Protein AF-A0A5B9VWZ4-F1 (afdb_monomer_lite)

Organism: NCBI:txid406548

Secondary structure (DSSP, 8-state):
-HHHHHHHHHHHTT---TTT-PPPP--HHHHHHHHHHHHHHHIIIIIHHHHHHHHHHHHHHHHHHTTPPPP-

Sequence (72 aa):
MHAARQVGNLAAHPTREIATGEIMEVEPGEAEWLIEVVELLFDFSFVQPEQLTQRKAALNARLAAAGKNPIP

Radius of gyration: 21.95 Å; chains: 1; bounding box: 53×16×54 Å

Foldseek 3Di:
DVVCVVLVCCVVPQPQDPPPRDRDDDDPVSVVVVVVVVVVCCCVVPVVVVVVVVVQVVVQVVCVVVVHHGDD

Structure (mmCIF, N/CA/C/O backbone):
data_AF-A0A5B9VWZ4-F1
#
_entry.id   AF-A0A5B9VWZ4-F1
#
loop_
_atom_site.group_PDB
_atom_site.id
_atom_site.type_symbol
_atom_site.label_atom_id
_atom_site.label_alt_id
_atom_site.label_comp_id
_atom_site.label_asym_id
_atom_site.label_entity_id
_atom_site.label_seq_id
_atom_site.pdbx_PDB_ins_code
_atom_site.Cartn_x
_atom_site.Cartn_y
_atom_site.Cartn_z
_atom_site.occupancy
_atom_site.B_iso_or_equiv
_atom_site.auth_seq_id
_atom_site.auth_comp_id
_atom_site.auth_asym_id
_atom_site.auth_atom_id
_atom_site.pdbx_PDB_model_num
ATOM 1 N N . MET A 1 1 ? 13.458 1.079 -0.961 1.00 47.84 1 MET A N 1
ATOM 2 C CA . MET A 1 1 ? 13.862 2.373 -1.564 1.00 47.84 1 MET A CA 1
ATOM 3 C C . MET A 1 1 ? 15.239 2.376 -2.249 1.00 47.84 1 MET A C 1
ATOM 5 O O . MET A 1 1 ? 15.473 3.287 -3.027 1.00 47.84 1 MET A O 1
ATOM 9 N N . HIS A 1 2 ? 16.152 1.416 -2.014 1.00 46.97 2 HIS A N 1
ATOM 10 C CA . HIS A 1 2 ? 17.450 1.389 -2.724 1.00 46.97 2 HIS A CA 1
ATOM 11 C C . HIS A 1 2 ? 17.356 0.816 -4.155 1.00 46.97 2 HIS A C 1
ATOM 13 O O . HIS A 1 2 ? 17.926 1.397 -5.071 1.00 46.97 2 HIS A O 1
ATOM 19 N N . ALA A 1 3 ? 16.571 -0.248 -4.368 1.00 51.75 3 ALA A N 1
ATOM 20 C CA . ALA A 1 3 ? 16.429 -0.899 -5.678 1.00 51.75 3 ALA A CA 1
ATOM 21 C C . ALA A 1 3 ? 15.750 -0.009 -6.740 1.00 51.75 3 ALA A C 1
ATOM 23 O O . ALA A 1 3 ? 16.257 0.128 -7.846 1.00 51.75 3 ALA A O 1
ATOM 24 N N . ALA A 1 4 ? 14.671 0.697 -6.377 1.00 50.47 4 ALA A N 1
ATOM 25 C CA . ALA A 1 4 ? 13.987 1.623 -7.288 1.00 50.47 4 ALA A CA 1
ATOM 26 C C . ALA A 1 4 ? 14.884 2.790 -7.757 1.00 50.47 4 ALA A C 1
ATOM 28 O O . ALA A 1 4 ? 14.744 3.269 -8.878 1.00 50.47 4 ALA A O 1
ATOM 29 N N . ARG A 1 5 ? 15.845 3.229 -6.927 1.00 48.66 5 ARG A N 1
ATOM 30 C CA . ARG A 1 5 ? 16.819 4.272 -7.293 1.00 48.66 5 ARG A CA 1
ATOM 31 C C . ARG A 1 5 ? 17.912 3.780 -8.240 1.00 48.66 5 ARG A C 1
ATOM 33 O O . ARG A 1 5 ? 18.411 4.584 -9.014 1.00 48.66 5 ARG A O 1
ATOM 40 N N . GLN A 1 6 ? 18.295 2.505 -8.177 1.00 51.97 6 GLN A N 1
ATOM 41 C CA . GLN A 1 6 ? 19.303 1.952 -9.087 1.00 51.97 6 GLN A CA 1
ATOM 42 C C . GLN A 1 6 ? 18.751 1.773 -10.507 1.00 51.97 6 GLN A C 1
ATOM 44 O O . GLN A 1 6 ? 19.465 2.061 -11.458 1.00 51.97 6 GLN A O 1
ATOM 49 N N . VAL A 1 7 ? 17.474 1.403 -10.647 1.00 51.16 7 VAL A N 1
ATOM 50 C CA . VAL A 1 7 ? 16.827 1.197 -11.958 1.00 51.16 7 VAL A CA 1
ATOM 51 C C . VAL A 1 7 ? 16.283 2.505 -12.544 1.00 51.16 7 VAL A C 1
ATOM 53 O O . VAL A 1 7 ? 16.463 2.780 -13.726 1.00 51.16 7 VAL A O 1
ATOM 56 N N . GLY A 1 8 ? 15.729 3.395 -11.711 1.00 43.41 8 GLY A N 1
ATOM 57 C CA . GLY A 1 8 ? 15.316 4.731 -12.155 1.00 43.41 8 GLY A CA 1
ATOM 58 C C . GLY A 1 8 ? 16.469 5.596 -12.684 1.00 43.41 8 GLY A C 1
ATOM 59 O O . GLY A 1 8 ? 16.228 6.552 -13.415 1.00 43.41 8 GLY A O 1
ATOM 60 N N . ASN A 1 9 ? 17.722 5.254 -12.367 1.00 47.75 9 ASN A N 1
ATOM 61 C CA . ASN A 1 9 ? 18.893 5.979 -12.855 1.00 47.75 9 ASN A CA 1
ATOM 62 C C . ASN A 1 9 ? 19.210 5.715 -14.336 1.00 47.75 9 ASN A C 1
ATOM 64 O O . ASN A 1 9 ? 19.868 6.556 -14.929 1.00 47.75 9 ASN A O 1
ATOM 68 N N . LEU A 1 10 ? 18.736 4.614 -14.935 1.00 48.62 10 LEU A N 1
ATOM 69 C CA . LEU A 1 10 ? 18.901 4.333 -16.372 1.00 48.62 10 LEU A CA 1
ATOM 70 C C . LEU A 1 10 ? 17.907 5.132 -17.230 1.00 48.62 10 LEU A C 1
ATOM 72 O O . LEU A 1 10 ? 18.266 5.637 -18.291 1.00 48.62 10 LEU A O 1
ATOM 76 N N . ALA A 1 11 ? 16.676 5.306 -16.735 1.00 47.78 11 ALA A N 1
ATOM 77 C CA . ALA A 1 11 ? 15.619 6.054 -17.418 1.00 47.78 11 ALA A CA 1
ATOM 78 C C . ALA A 1 11 ? 15.668 7.575 -17.153 1.00 47.78 11 ALA A C 1
ATOM 80 O O . ALA A 1 11 ? 15.309 8.362 -18.027 1.00 47.78 11 ALA A O 1
ATOM 81 N N . ALA A 1 12 ? 16.113 8.016 -15.966 1.00 45.97 12 ALA A N 1
ATOM 82 C CA . ALA A 1 12 ? 16.230 9.442 -15.625 1.00 45.97 12 ALA A CA 1
ATOM 83 C C . ALA A 1 12 ? 17.564 10.068 -16.072 1.00 45.97 12 ALA A C 1
ATOM 85 O O . ALA A 1 12 ? 17.633 11.273 -16.319 1.00 45.97 12 ALA A O 1
ATOM 86 N N . HIS A 1 13 ? 18.614 9.256 -16.211 1.00 42.44 13 HIS A N 1
ATOM 87 C CA . HIS A 1 13 ? 19.864 9.639 -16.849 1.00 42.44 13 HIS A CA 1
ATOM 88 C C . HIS A 1 13 ? 20.199 8.581 -17.904 1.00 42.44 13 HIS A C 1
ATOM 90 O O . HIS A 1 13 ? 20.503 7.457 -17.514 1.00 42.44 13 HIS A O 1
ATOM 96 N N . PRO A 1 14 ? 20.178 8.897 -19.217 1.00 42.06 14 PRO A N 1
ATOM 97 C CA . PRO A 1 14 ? 20.589 7.944 -20.240 1.00 42.06 14 PRO A CA 1
ATOM 98 C C . PRO A 1 14 ? 22.030 7.549 -19.937 1.00 42.06 14 PRO A C 1
ATOM 100 O O . PRO A 1 14 ? 22.970 8.323 -20.144 1.00 42.06 14 PRO A O 1
ATOM 103 N N . THR A 1 15 ? 22.193 6.369 -19.351 1.00 48.94 15 THR A N 1
ATOM 104 C CA . THR A 1 15 ? 23.500 5.858 -18.972 1.00 48.94 15 THR A CA 1
ATOM 105 C C . THR A 1 15 ? 24.102 5.367 -20.271 1.00 48.94 15 THR A C 1
ATOM 107 O O . THR A 1 15 ? 23.850 4.249 -20.705 1.00 48.94 15 THR A O 1
ATOM 110 N N . ARG A 1 16 ? 24.804 6.269 -20.962 1.00 47.59 16 ARG A N 1
ATOM 111 C CA . ARG A 1 16 ? 25.522 5.935 -22.188 1.00 47.59 16 ARG A CA 1
ATOM 112 C C . ARG A 1 16 ? 26.476 4.790 -21.890 1.00 47.59 16 ARG A C 1
ATOM 114 O O . ARG A 1 16 ? 27.223 4.841 -20.909 1.00 47.59 16 ARG A O 1
ATOM 121 N N . GLU A 1 17 ? 26.474 3.790 -22.757 1.00 45.25 17 GLU A N 1
ATOM 122 C CA . GLU A 1 17 ? 27.492 2.753 -22.744 1.00 45.25 17 GLU A CA 1
ATOM 123 C C . GLU A 1 17 ? 28.859 3.435 -22.934 1.00 45.25 17 GLU A C 1
ATOM 125 O O . GLU A 1 17 ? 29.093 4.122 -23.930 1.00 45.25 17 GLU A O 1
ATOM 130 N N . ILE A 1 18 ? 29.761 3.299 -21.956 1.00 50.56 18 ILE A N 1
ATOM 131 C CA . ILE A 1 18 ? 31.054 4.015 -21.924 1.00 50.56 18 ILE A CA 1
ATOM 132 C C . ILE A 1 18 ? 31.934 3.635 -23.139 1.00 50.56 18 ILE A C 1
ATOM 134 O O . ILE A 1 18 ? 32.863 4.361 -23.485 1.00 50.56 18 ILE A O 1
ATOM 138 N N . ALA A 1 19 ? 31.616 2.525 -23.814 1.00 49.72 19 ALA A N 1
ATOM 139 C CA . ALA A 1 19 ? 32.326 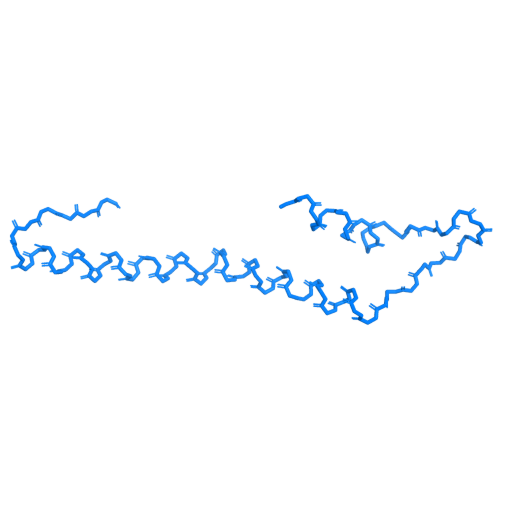2.022 -24.985 1.00 49.72 19 ALA A CA 1
ATOM 140 C C . ALA A 1 19 ? 31.841 2.596 -26.334 1.00 49.72 19 ALA A C 1
ATOM 142 O O . ALA A 1 19 ? 32.665 2.777 -27.228 1.00 49.72 19 ALA A O 1
ATOM 143 N N . THR A 1 20 ? 30.546 2.885 -26.501 1.00 53.66 20 THR A N 1
ATOM 144 C CA . THR A 1 20 ? 29.945 3.205 -27.819 1.00 53.66 20 THR A CA 1
ATOM 145 C C . THR A 1 20 ? 29.233 4.559 -27.851 1.00 53.66 20 THR A C 1
ATOM 147 O O . THR A 1 20 ? 29.096 5.167 -28.912 1.00 53.66 20 THR A O 1
ATOM 150 N N . GLY A 1 21 ? 28.826 5.084 -26.689 1.00 51.44 21 GLY A N 1
ATOM 151 C CA . GLY A 1 21 ? 28.111 6.352 -26.577 1.00 51.44 21 GLY A CA 1
ATOM 152 C C . GLY A 1 21 ? 26.638 6.299 -26.993 1.00 51.44 21 GLY A C 1
ATOM 153 O O . GLY A 1 21 ? 26.016 7.368 -27.041 1.00 51.44 21 GLY A O 1
ATOM 154 N N . GLU A 1 22 ? 26.093 5.111 -27.269 1.00 48.88 22 GLU A N 1
ATOM 155 C CA . GLU A 1 22 ? 24.691 4.902 -27.643 1.00 48.88 22 GLU A CA 1
ATOM 156 C C . GLU A 1 22 ? 23.750 4.985 -26.429 1.00 48.88 22 GLU A C 1
ATOM 158 O O . GLU A 1 22 ? 24.146 4.772 -25.277 1.00 48.88 22 GLU A O 1
ATOM 163 N N . ILE A 1 23 ? 22.498 5.374 -26.689 1.00 58.03 23 ILE A N 1
ATOM 164 C CA . ILE A 1 23 ? 21.421 5.338 -25.696 1.00 58.03 23 ILE A CA 1
ATOM 165 C C . ILE A 1 23 ? 21.029 3.868 -25.553 1.00 58.03 23 ILE A C 1
ATOM 167 O O . ILE A 1 23 ? 20.580 3.269 -26.523 1.00 58.03 23 ILE A O 1
ATOM 171 N N . MET A 1 24 ? 21.224 3.300 -24.364 1.00 57.75 24 MET A N 1
ATOM 172 C CA . MET A 1 24 ? 20.781 1.941 -24.058 1.00 57.75 24 MET A CA 1
ATOM 173 C C . MET A 1 24 ? 19.255 1.889 -24.183 1.00 57.75 24 MET A C 1
ATOM 175 O O . MET A 1 24 ? 18.559 2.674 -23.533 1.00 57.75 24 MET A O 1
ATOM 179 N N . GLU A 1 25 ? 18.747 1.033 -25.069 1.00 59.00 25 GLU A N 1
ATOM 180 C CA . GLU A 1 25 ? 17.306 0.828 -25.208 1.00 59.00 25 GLU A CA 1
ATOM 181 C C . GLU A 1 25 ? 16.751 0.197 -23.929 1.00 59.00 25 GLU A C 1
ATOM 183 O O . GLU A 1 25 ? 17.400 -0.638 -23.302 1.00 59.00 25 GLU A O 1
ATOM 188 N N . VAL A 1 26 ? 15.553 0.631 -23.533 1.00 59.06 26 VAL A N 1
ATOM 189 C CA . VAL A 1 26 ? 14.844 0.051 -22.390 1.00 59.06 26 VAL A CA 1
ATOM 190 C C . VAL A 1 26 ? 14.357 -1.328 -22.810 1.00 59.06 26 VAL A C 1
ATOM 192 O O . VAL A 1 26 ? 13.511 -1.440 -23.701 1.00 59.06 26 VAL A O 1
ATOM 195 N N . GLU A 1 27 ? 14.875 -2.373 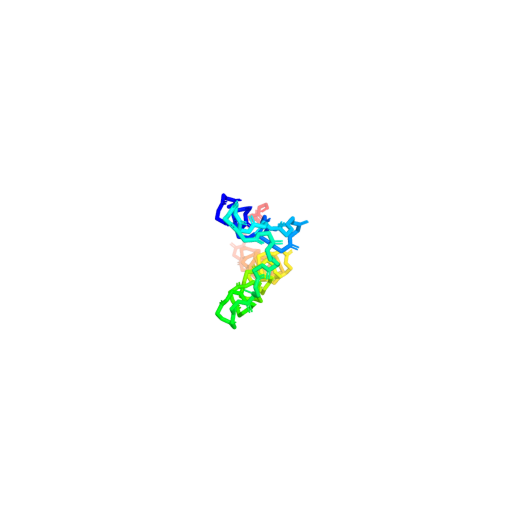-22.172 1.00 62.88 27 GLU A N 1
ATOM 196 C CA . GLU A 1 27 ? 14.418 -3.735 -22.437 1.00 62.88 27 GLU A CA 1
ATOM 197 C C . GLU A 1 27 ? 12.967 -3.890 -21.940 1.00 62.88 27 GLU A C 1
ATOM 199 O O . GLU A 1 27 ? 12.617 -3.346 -20.885 1.00 62.88 27 GLU A O 1
ATOM 204 N N . PRO A 1 28 ? 12.094 -4.646 -22.635 1.00 62.53 28 PRO A N 1
ATOM 205 C CA . PRO A 1 28 ? 10.686 -4.790 -22.249 1.00 62.53 28 PRO A CA 1
ATOM 206 C C . PRO A 1 28 ? 10.471 -5.179 -20.775 1.00 62.53 28 PRO A C 1
ATOM 208 O O . PRO A 1 28 ? 9.565 -4.660 -20.124 1.00 62.53 28 PRO A O 1
ATOM 211 N N . GLY A 1 29 ? 11.357 -6.013 -20.216 1.00 70.62 29 GLY A N 1
ATOM 212 C CA . GLY A 1 29 ? 11.298 -6.421 -18.809 1.00 70.62 29 GLY A CA 1
ATOM 213 C C . GLY A 1 29 ? 11.572 -5.293 -17.804 1.00 70.62 29 GLY A C 1
ATOM 214 O O . GLY A 1 29 ? 11.082 -5.345 -16.679 1.00 70.62 29 GLY A O 1
ATOM 215 N N . GLU A 1 30 ? 12.308 -4.247 -18.183 1.00 65.06 30 GLU A N 1
ATOM 216 C CA . GLU A 1 30 ? 12.572 -3.092 -17.314 1.00 65.06 30 GLU A CA 1
ATOM 217 C C . GLU A 1 30 ? 11.364 -2.151 -17.243 1.00 65.06 30 GLU A C 1
ATOM 219 O O . GLU A 1 30 ? 11.055 -1.607 -16.178 1.00 65.06 30 GLU A O 1
ATOM 224 N N . ALA A 1 31 ? 10.652 -1.988 -18.362 1.00 73.75 31 ALA A N 1
ATOM 225 C CA . ALA A 1 31 ? 9.418 -1.212 -18.417 1.00 73.75 31 ALA A CA 1
ATOM 226 C C . ALA A 1 31 ? 8.291 -1.889 -17.622 1.00 73.75 31 ALA A C 1
ATOM 228 O O . ALA A 1 31 ? 7.610 -1.223 -16.841 1.00 73.75 31 ALA A O 1
ATOM 229 N N . GLU A 1 32 ? 8.132 -3.208 -17.767 1.00 77.19 32 GLU A N 1
ATOM 230 C CA . GLU A 1 32 ? 7.184 -4.003 -16.973 1.00 77.19 32 GLU A CA 1
ATOM 231 C C . GLU A 1 32 ? 7.484 -3.882 -15.475 1.00 77.19 32 GLU A C 1
ATOM 233 O O . GLU A 1 32 ? 6.593 -3.579 -14.681 1.00 77.19 32 GLU A O 1
ATOM 238 N N . TRP A 1 33 ? 8.756 -3.988 -15.090 1.00 78.75 33 TRP A N 1
ATOM 239 C CA . TRP A 1 33 ? 9.153 -3.866 -13.691 1.00 78.75 33 TRP A CA 1
ATOM 240 C C . TRP A 1 33 ? 8.910 -2.466 -13.113 1.00 78.75 33 TRP A C 1
ATOM 242 O O . TRP A 1 33 ? 8.510 -2.319 -11.956 1.00 78.75 33 TRP A O 1
ATOM 252 N N . LEU A 1 34 ? 9.109 -1.408 -13.906 1.00 80.31 34 LEU A N 1
ATOM 253 C CA . LEU A 1 34 ? 8.772 -0.050 -13.477 1.00 80.31 34 LEU A CA 1
ATOM 254 C C . LEU A 1 34 ? 7.266 0.100 -13.228 1.00 80.31 34 LEU A C 1
ATOM 256 O O . LEU A 1 34 ? 6.877 0.739 -12.248 1.00 80.31 34 LEU A O 1
ATOM 260 N N . ILE A 1 35 ? 6.431 -0.491 -14.087 1.00 85.81 35 ILE A N 1
ATOM 261 C CA . ILE A 1 35 ? 4.974 -0.489 -13.915 1.00 85.81 35 ILE A CA 1
ATOM 262 C C . ILE A 1 35 ? 4.601 -1.207 -12.613 1.00 85.81 35 ILE A C 1
ATOM 264 O O . ILE A 1 35 ? 3.873 -0.628 -11.808 1.00 85.81 35 ILE A O 1
ATOM 268 N N . GLU A 1 36 ? 5.177 -2.381 -12.335 1.00 86.25 36 GLU A N 1
ATOM 269 C CA . GLU A 1 36 ? 4.959 -3.103 -11.071 1.0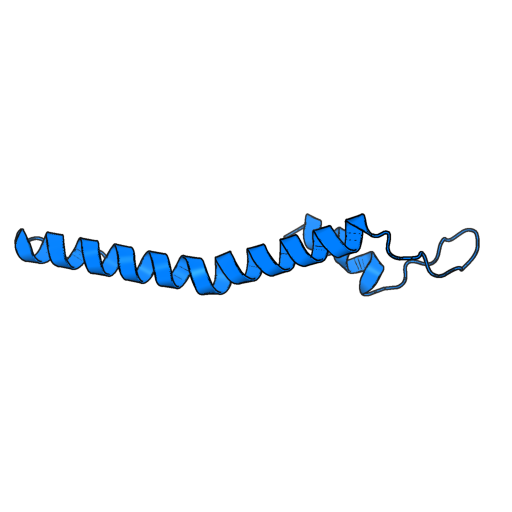0 86.25 36 GLU A CA 1
ATOM 270 C C . GLU A 1 36 ? 5.330 -2.249 -9.848 1.00 86.25 36 GLU A C 1
ATOM 272 O O . GLU A 1 36 ? 4.590 -2.182 -8.865 1.00 86.25 36 GLU A O 1
ATOM 277 N N . VAL A 1 37 ? 6.464 -1.541 -9.897 1.00 86.50 37 VAL A N 1
ATOM 278 C CA . VAL A 1 37 ? 6.880 -0.648 -8.805 1.00 86.50 37 VAL A CA 1
ATOM 279 C C . VAL A 1 37 ? 5.886 0.498 -8.616 1.00 86.50 37 VAL A C 1
ATOM 281 O O . VAL A 1 37 ? 5.566 0.847 -7.478 1.00 86.50 37 VAL A O 1
ATOM 284 N N . VAL A 1 38 ? 5.387 1.088 -9.703 1.00 88.38 38 VAL A N 1
ATOM 285 C CA . VAL A 1 38 ? 4.379 2.154 -9.644 1.00 88.38 38 VAL A CA 1
ATOM 286 C C . VAL A 1 38 ? 3.070 1.630 -9.051 1.00 88.38 38 VAL A C 1
ATOM 288 O O . VAL A 1 38 ? 2.505 2.281 -8.171 1.00 88.38 38 VAL A O 1
ATOM 291 N N . GLU A 1 39 ? 2.616 0.445 -9.452 1.00 91.25 39 GLU A N 1
ATOM 292 C CA . GLU A 1 39 ? 1.424 -0.200 -8.891 1.00 91.25 39 GLU A CA 1
ATOM 293 C C . GLU A 1 39 ? 1.567 -0.460 -7.387 1.00 91.25 39 GLU A C 1
ATOM 295 O O . GLU A 1 39 ? 0.675 -0.113 -6.609 1.00 91.25 39 GLU A O 1
ATOM 300 N N . LEU A 1 40 ? 2.720 -0.974 -6.947 1.00 90.44 40 LEU A N 1
ATOM 301 C CA . LEU A 1 40 ? 3.013 -1.186 -5.527 1.00 90.44 40 LEU A CA 1
ATOM 302 C C . LEU A 1 40 ? 3.011 0.122 -4.729 1.00 90.44 40 LEU A C 1
ATOM 304 O O . LEU A 1 40 ? 2.567 0.146 -3.579 1.00 90.44 40 LEU A O 1
ATOM 308 N N . LEU A 1 41 ? 3.491 1.218 -5.321 1.00 91.06 41 LEU A N 1
ATOM 309 C CA . LEU A 1 41 ? 3.429 2.535 -4.691 1.00 91.06 41 LEU A CA 1
ATOM 310 C C . LEU A 1 41 ? 1.986 3.023 -4.559 1.00 91.06 41 LEU A C 1
ATOM 312 O O . LEU A 1 41 ? 1.632 3.547 -3.505 1.00 91.06 41 LEU A O 1
ATOM 316 N N . PHE A 1 42 ? 1.138 2.821 -5.571 1.00 92.00 42 PHE A N 1
ATOM 317 C CA . PHE A 1 42 ? -0.282 3.160 -5.465 1.00 92.00 42 PHE A CA 1
ATOM 318 C C . PHE A 1 42 ? -0.989 2.339 -4.385 1.00 92.00 42 PHE A C 1
ATOM 320 O O . PHE A 1 42 ? -1.737 2.902 -3.578 1.00 92.00 42 PHE A O 1
ATOM 327 N N . ASP A 1 43 ? -0.720 1.033 -4.327 1.00 93.75 43 ASP A N 1
ATOM 328 C CA . ASP A 1 43 ? -1.291 0.165 -3.302 1.00 93.75 43 ASP A CA 1
ATOM 329 C C . ASP A 1 43 ? -0.868 0.624 -1.900 1.00 93.75 43 ASP A C 1
ATOM 331 O O . ASP A 1 43 ? -1.708 0.878 -1.036 1.00 93.75 43 ASP A O 1
ATOM 335 N N . PHE A 1 44 ? 0.429 0.848 -1.688 1.00 92.88 44 PHE A N 1
ATOM 336 C CA . PHE A 1 44 ? 0.954 1.291 -0.399 1.00 92.88 44 PHE A CA 1
ATOM 337 C C . PHE A 1 44 ? 0.479 2.693 0.007 1.00 92.88 44 PHE A C 1
ATOM 339 O O . PHE A 1 44 ? 0.195 2.932 1.181 1.00 92.88 44 PHE A O 1
ATOM 346 N N . SER A 1 45 ? 0.417 3.641 -0.931 1.00 91.00 45 SER A N 1
ATOM 347 C CA . SER A 1 45 ? 0.123 5.045 -0.621 1.00 91.00 45 SER A CA 1
ATOM 348 C C . SER A 1 45 ? -1.364 5.367 -0.528 1.00 91.00 45 SER A C 1
ATOM 350 O O . SER A 1 45 ? -1.714 6.310 0.179 1.00 91.00 45 SER A O 1
ATOM 352 N N . PHE A 1 46 ? -2.238 4.620 -1.207 1.00 92.81 46 PHE A N 1
ATOM 353 C CA . PHE A 1 46 ? -3.666 4.954 -1.275 1.00 92.81 46 PHE A CA 1
ATOM 354 C C . PHE A 1 46 ? -4.572 3.803 -0.853 1.00 92.81 46 PHE A C 1
ATOM 356 O O . PHE A 1 46 ? -5.491 4.005 -0.060 1.00 92.81 46 PHE A O 1
ATOM 363 N N . VAL A 1 47 ? -4.305 2.590 -1.337 1.00 93.69 47 VAL A N 1
ATOM 364 C CA . VAL A 1 47 ? -5.195 1.446 -1.108 1.00 93.69 47 VAL A CA 1
ATOM 365 C C . VAL A 1 47 ? -5.052 0.914 0.319 1.00 93.69 47 VAL A C 1
ATOM 367 O O . VAL A 1 47 ? -6.041 0.807 1.047 1.00 93.69 47 VAL A O 1
ATOM 370 N N . GLN A 1 48 ? -3.830 0.614 0.759 1.00 94.69 48 GLN A N 1
ATOM 371 C CA . GLN A 1 48 ? -3.572 0.084 2.096 1.00 94.69 48 GLN A CA 1
ATOM 372 C C . GLN A 1 48 ? -4.009 1.041 3.222 1.00 94.69 48 GLN A C 1
ATOM 374 O O . GLN A 1 48 ? -4.649 0.560 4.162 1.00 94.69 48 GLN A O 1
ATOM 379 N N . PRO A 1 49 ? -3.754 2.366 3.167 1.00 96.06 49 PRO A N 1
ATOM 380 C CA . PRO A 1 49 ? -4.211 3.292 4.205 1.00 96.06 49 PRO A CA 1
ATOM 381 C C . PRO A 1 49 ? -5.736 3.329 4.353 1.00 96.06 49 PRO A C 1
ATOM 383 O O . PRO A 1 49 ? -6.248 3.325 5.477 1.00 96.06 49 PRO A O 1
ATOM 386 N N . GLU A 1 50 ? -6.472 3.301 3.241 1.00 96.56 50 GLU A N 1
ATOM 387 C CA . GLU A 1 50 ? -7.936 3.258 3.265 1.00 96.56 50 GLU A CA 1
ATOM 388 C C . GLU A 1 50 ? -8.439 1.927 3.843 1.00 96.56 50 GLU A C 1
ATOM 390 O O . GLU A 1 50 ? -9.266 1.908 4.756 1.00 96.56 50 GLU A O 1
ATOM 395 N N . GLN 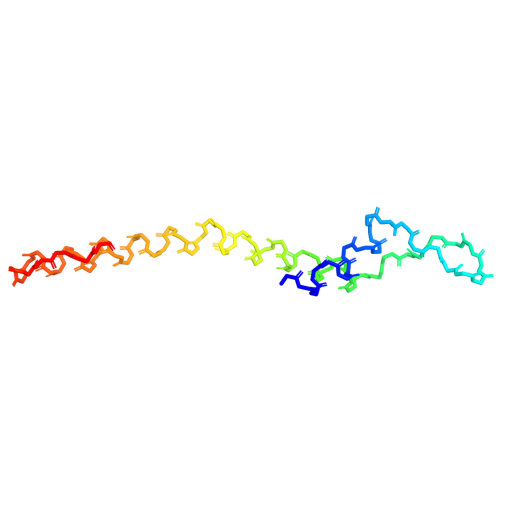A 1 51 ? -7.868 0.796 3.413 1.00 96.38 51 GLN A N 1
ATOM 396 C CA . GLN A 1 51 ? -8.214 -0.513 3.978 1.00 96.38 51 GLN A CA 1
ATOM 397 C C . GLN A 1 51 ? -7.942 -0.591 5.487 1.00 96.38 51 GLN A C 1
ATOM 399 O O . GLN A 1 51 ? -8.739 -1.163 6.235 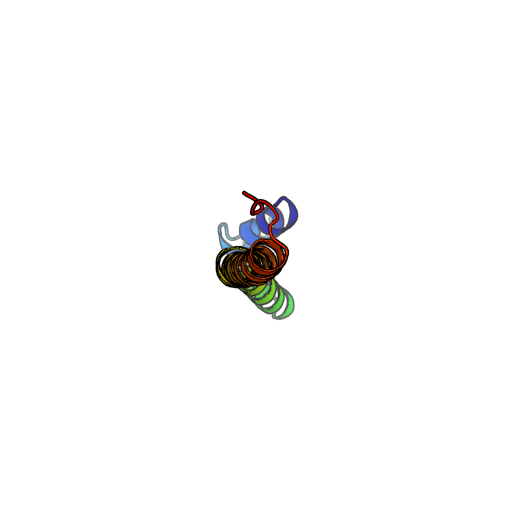1.00 96.38 51 GLN A O 1
ATOM 404 N N . LEU A 1 52 ? -6.830 -0.024 5.960 1.00 95.69 52 LEU A N 1
ATOM 405 C CA . LEU A 1 52 ? -6.506 0.031 7.386 1.00 95.69 52 LEU A CA 1
ATOM 406 C C . LEU A 1 52 ? -7.511 0.891 8.154 1.00 95.69 52 LEU A C 1
ATOM 408 O O . LEU A 1 52 ? -7.960 0.485 9.229 1.00 95.69 52 LEU A O 1
ATOM 412 N N . THR A 1 53 ? -7.915 2.026 7.584 1.00 95.31 53 THR A N 1
ATOM 413 C CA . THR A 1 53 ? -8.941 2.906 8.156 1.00 95.31 53 THR A CA 1
ATOM 414 C C . THR A 1 53 ? -10.268 2.168 8.313 1.00 95.31 53 THR A C 1
ATOM 416 O O . THR A 1 53 ? -10.843 2.154 9.405 1.00 95.31 53 THR A O 1
ATOM 419 N N . GLN A 1 54 ? -10.715 1.463 7.273 1.00 96.56 54 GLN A N 1
ATOM 420 C CA . GLN A 1 54 ? -11.949 0.675 7.303 1.00 96.56 54 GLN A CA 1
ATOM 421 C C . GLN A 1 54 ? -11.884 -0.470 8.322 1.00 96.56 54 GLN A C 1
ATOM 423 O O . GLN A 1 54 ? -12.811 -0.659 9.114 1.00 96.56 54 GLN A O 1
ATOM 428 N N . ARG A 1 55 ? -10.771 -1.215 8.362 1.00 95.31 55 ARG A N 1
ATOM 429 C CA . ARG A 1 55 ? -10.561 -2.303 9.336 1.00 95.31 55 ARG A CA 1
ATOM 430 C C . ARG A 1 55 ? -10.586 -1.784 10.770 1.00 95.31 55 ARG A C 1
ATOM 432 O O . ARG A 1 55 ? -11.219 -2.393 11.633 1.00 95.31 55 ARG A O 1
ATOM 439 N N . LYS A 1 56 ? -9.940 -0.646 11.022 1.00 95.94 56 LYS A N 1
ATOM 440 C CA . LYS A 1 56 ? -9.934 0.011 12.330 1.00 95.94 56 LYS A CA 1
ATOM 441 C C . LYS A 1 56 ? -11.327 0.491 12.728 1.00 95.94 56 LYS A C 1
ATOM 443 O O . LYS A 1 56 ? -11.738 0.254 13.861 1.00 95.94 56 LYS A O 1
ATOM 448 N N . ALA A 1 57 ? -12.076 1.101 11.810 1.00 96.75 57 ALA A N 1
ATOM 449 C CA . ALA A 1 57 ? -13.453 1.522 12.062 1.00 96.75 57 ALA A CA 1
ATOM 450 C C . ALA A 1 57 ? -14.351 0.328 12.427 1.00 96.75 57 ALA A C 1
ATOM 452 O O . ALA A 1 57 ? -15.063 0.369 13.432 1.00 96.75 57 ALA A O 1
ATOM 453 N N . ALA A 1 58 ? -14.253 -0.772 11.674 1.00 96.75 58 ALA A N 1
ATOM 454 C CA . ALA A 1 58 ? -14.995 -1.999 11.952 1.00 96.75 58 ALA A CA 1
ATOM 455 C C . ALA A 1 58 ? -14.630 -2.609 13.318 1.00 96.75 58 ALA A C 1
ATOM 457 O O . ALA A 1 58 ? -15.508 -3.068 14.054 1.00 96.75 58 ALA A O 1
ATOM 458 N N . LEU A 1 59 ? -13.346 -2.594 13.688 1.00 95.19 59 LEU A N 1
ATOM 459 C CA . LEU A 1 59 ? -12.890 -3.073 14.992 1.00 95.19 59 LEU A CA 1
ATOM 460 C C . LEU A 1 59 ? -13.387 -2.174 16.133 1.00 95.19 59 LEU A C 1
ATOM 462 O O . LEU A 1 59 ? -13.901 -2.683 17.128 1.00 95.19 59 LEU A O 1
ATOM 466 N N . ASN A 1 60 ? -13.325 -0.853 15.972 1.00 96.31 60 ASN A N 1
ATOM 467 C CA . ASN A 1 60 ? -13.825 0.098 16.965 1.00 96.31 60 ASN A CA 1
ATOM 468 C C . ASN A 1 60 ? -15.339 -0.010 17.172 1.00 96.31 60 ASN A C 1
ATOM 470 O O . ASN A 1 60 ? -15.792 0.045 18.312 1.00 96.31 60 ASN A O 1
ATOM 474 N N . ALA A 1 61 ? -16.115 -0.258 16.115 1.00 96.12 61 ALA A N 1
ATOM 475 C CA . ALA A 1 61 ? -17.547 -0.530 16.241 1.00 96.12 61 ALA A CA 1
ATOM 476 C C . ALA A 1 61 ? -17.820 -1.786 17.091 1.00 96.12 61 ALA A C 1
ATOM 478 O O . ALA A 1 61 ? -18.691 -1.778 17.962 1.00 96.12 61 ALA A O 1
ATOM 479 N N . ARG A 1 62 ? -17.034 -2.855 16.894 1.00 94.12 62 ARG A N 1
ATOM 480 C CA . ARG A 1 62 ? -17.127 -4.078 17.711 1.00 94.12 62 ARG A CA 1
ATOM 481 C C . ARG A 1 62 ? -16.715 -3.843 19.165 1.00 94.12 62 ARG A C 1
ATOM 483 O O . ARG A 1 62 ? -17.351 -4.386 20.064 1.00 94.12 62 ARG A O 1
ATOM 490 N N . LEU A 1 63 ? -15.675 -3.045 19.408 1.00 94.81 63 LEU A N 1
ATOM 491 C CA . LEU A 1 63 ? -15.233 -2.689 20.761 1.00 94.81 63 LEU A CA 1
ATOM 492 C C . LEU A 1 63 ? -16.288 -1.856 21.493 1.00 94.81 63 LEU A C 1
ATOM 494 O O . LEU A 1 63 ? -16.603 -2.170 22.638 1.00 94.81 63 LEU A O 1
ATOM 498 N N . ALA A 1 64 ? -16.892 -0.880 20.815 1.00 95.44 64 ALA A N 1
ATOM 499 C CA . ALA A 1 64 ? -17.977 -0.074 21.36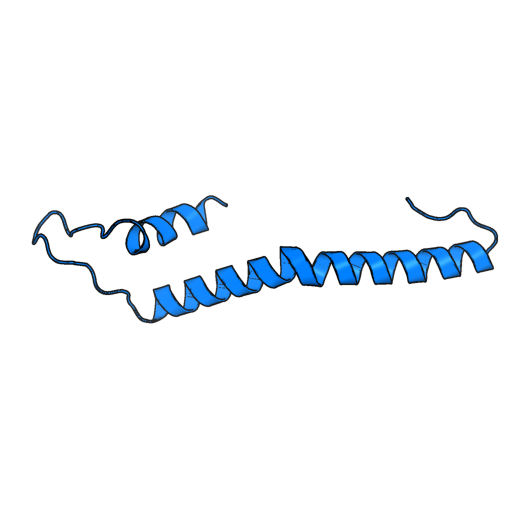3 1.00 95.44 64 ALA A CA 1
ATOM 500 C C . ALA A 1 64 ? -19.190 -0.938 21.744 1.00 95.44 64 ALA A C 1
ATOM 502 O O . ALA A 1 64 ? -19.706 -0.812 22.853 1.00 95.44 64 ALA A O 1
ATOM 503 N N . ALA A 1 65 ? -19.588 -1.880 20.879 1.00 95.00 65 ALA A N 1
ATOM 504 C CA . ALA A 1 65 ? -20.651 -2.841 21.185 1.00 95.00 65 ALA A CA 1
ATOM 505 C C . ALA A 1 65 ? -20.319 -3.737 22.396 1.00 95.00 65 ALA A C 1
ATOM 507 O O . ALA A 1 65 ? -21.217 -4.182 23.105 1.00 95.00 65 ALA A O 1
ATOM 508 N N . ALA A 1 66 ? -19.032 -3.976 22.654 1.00 95.12 66 ALA A N 1
ATOM 509 C CA . ALA A 1 66 ? -18.540 -4.717 23.812 1.00 95.12 66 ALA A CA 1
ATOM 510 C C . ALA A 1 66 ? -18.251 -3.833 25.046 1.00 95.12 66 ALA A C 1
ATOM 512 O O . ALA A 1 66 ? -17.693 -4.334 26.022 1.00 95.12 66 ALA A O 1
ATOM 513 N N . GLY A 1 67 ? -18.571 -2.532 25.008 1.00 95.06 67 GLY A N 1
ATOM 514 C CA . GLY A 1 67 ? -18.307 -1.585 26.099 1.00 95.06 67 GLY A CA 1
ATOM 515 C C . GLY A 1 67 ? -16.821 -1.288 26.342 1.00 95.06 67 GLY A C 1
ATOM 516 O O . GLY A 1 67 ? -16.448 -0.882 27.440 1.00 95.06 67 GLY A O 1
ATOM 517 N N . LYS A 1 68 ? -15.956 -1.528 25.348 1.00 92.69 68 LYS A N 1
ATOM 518 C CA . LYS A 1 68 ? -14.502 -1.321 25.421 1.00 92.69 68 LYS A CA 1
ATOM 519 C C . LYS A 1 68 ? -14.083 -0.043 24.695 1.00 92.69 68 LYS A C 1
ATOM 521 O O . LYS A 1 68 ? -14.729 0.386 23.742 1.00 92.69 68 LYS A O 1
ATOM 526 N N . ASN A 1 69 ? -12.956 0.523 25.121 1.00 92.56 69 ASN A N 1
ATOM 527 C CA . ASN A 1 69 ? -12.384 1.716 24.497 1.00 92.56 69 ASN A CA 1
ATOM 528 C C . ASN A 1 69 ? -11.902 1.436 23.060 1.00 92.56 69 ASN A C 1
ATOM 530 O O . ASN A 1 69 ? -11.396 0.340 22.797 1.00 92.56 69 ASN A O 1
ATOM 534 N N . PRO A 1 70 ? -12.019 2.418 22.147 1.00 92.06 70 PRO A N 1
ATOM 535 C CA . PRO A 1 70 ? -11.519 2.300 20.784 1.00 92.06 70 PRO A CA 1
ATOM 536 C C . PRO A 1 70 ? -9.987 2.335 20.735 1.00 92.06 70 PRO A C 1
ATOM 538 O O . PRO A 1 70 ? -9.329 2.923 21.594 1.00 92.06 70 PRO A O 1
ATOM 541 N N . ILE A 1 71 ? -9.426 1.733 19.690 1.00 87.94 71 ILE A N 1
ATOM 542 C CA . ILE A 1 71 ? -8.007 1.832 19.346 1.00 87.94 71 ILE A CA 1
ATOM 543 C C . ILE A 1 71 ? -7.713 3.129 18.564 1.00 87.94 71 ILE A C 1
ATOM 545 O O . ILE A 1 71 ? -8.525 3.508 17.703 1.00 87.94 71 ILE A O 1
ATOM 549 N N . PRO A 1 72 ? -6.578 3.796 18.872 1.00 79.56 72 PRO A N 1
ATOM 550 C CA . PRO A 1 72 ? -6.202 5.104 18.342 1.00 79.56 72 PRO A CA 1
ATOM 551 C C . PRO A 1 72 ? -5.764 5.082 16.889 1.00 79.56 72 PRO A C 1
ATOM 553 O O . PRO A 1 72 ? -5.469 4.008 16.313 1.00 79.56 72 PRO A O 1
#

pLDDT: mean 75.02, std 20.51, range [42.06, 96.75]